Protein AF-A0A1N6UVC6-F1 (afdb_monomer_lite)

Radius of gyration: 10.94 Å; chains: 1; bounding box: 25×15×29 Å

Organism: NCBI:txid354630

Secondary structure (DSSP, 8-state):
--EEEEEEE-STTHHHHHHHHHHHTT--GGGEEEEEE-TTS-EEEEEEE--

Structure (mmCIF, N/CA/C/O backbone):
data_AF-A0A1N6UVC6-F1
#
_entry.id   AF-A0A1N6UVC6-F1
#
loop_
_atom_site.group_PDB
_atom_site.id
_atom_site.type_symbol
_atom_site.label_atom_id
_atom_site.label_alt_id
_atom_site.label_comp_id
_atom_site.label_asym_id
_atom_site.label_entity_id
_atom_site.label_seq_id
_atom_site.pdbx_PDB_ins_code
_atom_site.Cartn_x
_atom_site.Cartn_y
_atom_site.Cartn_z
_atom_site.occupancy
_atom_site.B_iso_or_equiv
_atom_site.auth_seq_id
_atom_site.auth_comp_id
_atom_site.auth_asym_id
_atom_site.auth_atom_id
_atom_site.pdbx_PDB_model_num
ATOM 1 N N . MET A 1 1 ? -15.960 2.647 13.083 1.00 80.38 1 MET A N 1
ATOM 2 C CA . MET A 1 1 ? -16.430 1.715 12.028 1.00 80.38 1 MET A CA 1
ATOM 3 C C . MET A 1 1 ? -15.386 1.755 10.928 1.00 80.38 1 MET A C 1
ATOM 5 O O . MET A 1 1 ? -15.041 2.861 10.548 1.00 80.38 1 MET A O 1
ATOM 9 N N . LYS A 1 2 ? -14.825 0.622 10.478 1.00 87.56 2 LYS A N 1
ATOM 10 C CA . LYS A 1 2 ? -13.775 0.659 9.442 1.00 87.56 2 LYS A CA 1
ATOM 11 C C . LYS A 1 2 ? -14.369 1.090 8.091 1.00 87.56 2 LYS A C 1
ATOM 13 O O . LYS A 1 2 ? -15.449 0.619 7.732 1.00 87.56 2 LYS A O 1
ATOM 18 N N . LYS A 1 3 ? -13.672 1.952 7.347 1.00 90.88 3 LYS A N 1
ATOM 19 C CA . LYS A 1 3 ? -14.038 2.388 5.986 1.00 90.88 3 LYS A CA 1
ATOM 20 C C . LYS A 1 3 ? -13.022 1.864 4.976 1.00 90.88 3 LYS A C 1
ATOM 22 O O . LYS A 1 3 ? -11.825 1.929 5.231 1.00 90.88 3 LYS A O 1
ATOM 27 N N . LEU A 1 4 ? -13.496 1.339 3.847 1.00 94.06 4 LEU A N 1
ATOM 28 C CA . LEU A 1 4 ? -12.640 0.896 2.743 1.00 94.06 4 LEU A CA 1
ATOM 29 C C . LEU A 1 4 ? -12.184 2.109 1.919 1.00 94.06 4 LEU A C 1
ATOM 31 O O . LEU A 1 4 ? -13.019 2.910 1.498 1.00 94.06 4 LEU A O 1
ATOM 35 N N . LYS A 1 5 ? -10.881 2.210 1.655 1.00 94.81 5 LYS A N 1
ATOM 36 C CA . LYS A 1 5 ? -10.260 3.207 0.775 1.00 94.81 5 LYS A CA 1
ATOM 37 C C . LYS A 1 5 ? -9.469 2.531 -0.353 1.00 94.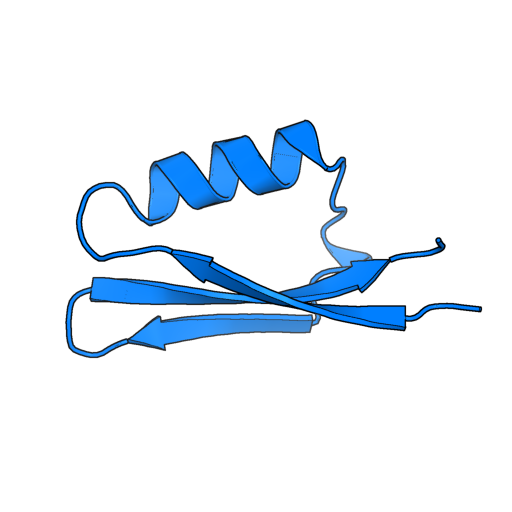81 5 LYS A C 1
ATOM 39 O O . LYS A 1 5 ? -9.075 1.367 -0.250 1.00 94.81 5 LYS A O 1
ATOM 44 N N . CYS A 1 6 ? -9.262 3.275 -1.438 1.00 94.75 6 CYS A N 1
ATOM 45 C CA . CYS A 1 6 ? -8.478 2.864 -2.600 1.00 94.75 6 CYS A CA 1
ATOM 46 C C . CYS A 1 6 ? -7.592 4.026 -3.055 1.00 94.75 6 CYS A C 1
ATOM 48 O O . CYS A 1 6 ? -8.118 5.111 -3.285 1.00 94.75 6 CYS A O 1
ATOM 50 N N . GLU A 1 7 ? -6.294 3.780 -3.234 1.00 95.00 7 GLU A N 1
ATOM 51 C CA . GLU A 1 7 ? -5.316 4.784 -3.677 1.00 95.00 7 GLU A CA 1
ATOM 52 C C . GLU A 1 7 ? -4.527 4.295 -4.901 1.00 95.00 7 GLU A C 1
ATOM 54 O O . GLU A 1 7 ? -4.210 3.104 -5.005 1.00 95.00 7 GLU A O 1
ATOM 59 N N . ALA A 1 8 ? -4.214 5.201 -5.833 1.00 93.19 8 ALA A N 1
ATOM 60 C CA . ALA A 1 8 ? -3.564 4.877 -7.102 1.00 93.19 8 ALA A CA 1
ATOM 61 C C . ALA A 1 8 ? -2.207 5.578 -7.254 1.00 93.19 8 ALA A C 1
ATOM 63 O O . ALA A 1 8 ? -2.101 6.800 -7.201 1.00 93.19 8 ALA A O 1
ATOM 64 N N . PHE A 1 9 ? -1.167 4.803 -7.552 1.00 92.88 9 PHE A N 1
ATOM 65 C CA . PHE A 1 9 ? 0.196 5.283 -7.757 1.00 92.88 9 PHE A CA 1
ATOM 66 C C . PHE A 1 9 ? 0.601 5.127 -9.226 1.00 92.88 9 PHE A C 1
ATOM 68 O O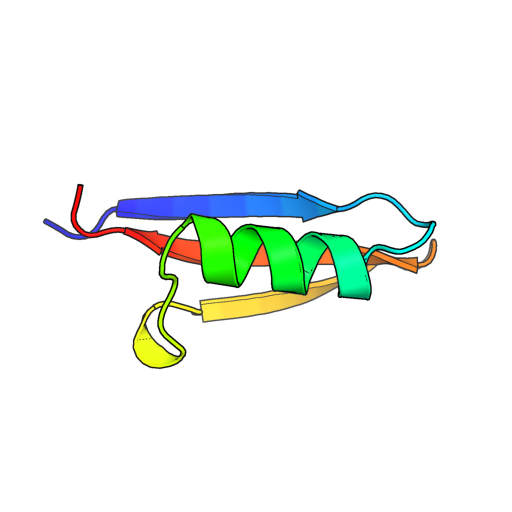 . PHE A 1 9 ? 0.558 4.034 -9.797 1.00 92.88 9 PHE A O 1
ATOM 75 N N . GLY A 1 10 ? 1.008 6.237 -9.846 1.00 88.50 10 GLY A N 1
ATOM 76 C CA . GLY A 1 10 ? 1.495 6.268 -11.227 1.00 88.50 10 GLY A CA 1
ATOM 77 C C . GLY A 1 10 ? 2.839 5.551 -11.429 1.00 88.50 10 GLY A C 1
ATOM 78 O O . GLY A 1 10 ? 3.596 5.344 -10.488 1.00 88.50 10 GLY A O 1
ATOM 79 N N . VAL A 1 11 ? 3.133 5.229 -12.692 1.00 84.88 11 VAL A N 1
ATOM 80 C CA . VAL A 1 11 ? 4.169 4.293 -13.179 1.00 84.88 11 VAL A CA 1
ATOM 81 C C . VAL A 1 11 ? 5.581 4.496 -12.615 1.00 84.88 11 VAL A C 1
ATOM 83 O O . VAL A 1 11 ? 6.261 3.532 -12.270 1.00 84.88 11 VAL A O 1
ATOM 86 N N . TRP A 1 12 ? 6.066 5.735 -12.526 1.00 78.88 12 TRP A N 1
ATOM 87 C CA . TRP A 1 12 ? 7.463 5.980 -12.166 1.00 78.88 12 TRP A CA 1
ATOM 88 C C . T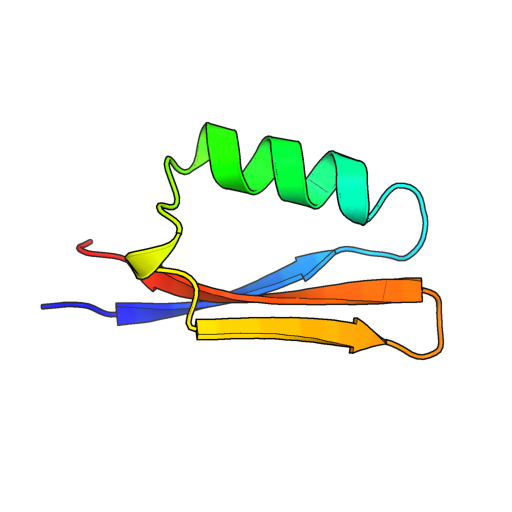RP A 1 12 ? 7.627 6.163 -10.657 1.00 78.88 12 TRP A C 1
ATOM 90 O O . TRP A 1 12 ? 7.057 7.079 -10.057 1.00 78.88 12 TRP A O 1
ATOM 100 N N . GLY A 1 13 ? 8.396 5.261 -10.040 1.00 80.62 13 GLY A N 1
ATOM 101 C CA . GLY A 1 13 ? 8.602 5.243 -8.593 1.00 80.62 13 GLY A CA 1
ATOM 102 C C . GLY A 1 13 ? 7.363 4.833 -7.791 1.00 80.62 13 GLY A C 1
ATOM 103 O O . GLY A 1 13 ? 7.290 5.171 -6.612 1.00 80.62 13 GLY A O 1
ATOM 104 N N . ALA A 1 14 ? 6.407 4.118 -8.403 1.00 83.50 14 ALA A N 1
ATOM 105 C CA . ALA A 1 14 ? 5.158 3.690 -7.763 1.00 83.50 14 ALA A CA 1
ATOM 106 C C . ALA A 1 14 ? 5.396 2.995 -6.412 1.00 83.50 14 ALA A C 1
ATOM 108 O O . ALA A 1 14 ? 4.713 3.281 -5.436 1.00 83.50 14 ALA A O 1
ATOM 109 N N . SER A 1 15 ? 6.411 2.129 -6.338 1.00 85.31 15 SER A N 1
ATOM 110 C CA . SER A 1 15 ? 6.793 1.418 -5.115 1.00 85.31 15 SER A CA 1
ATOM 111 C C . SER A 1 15 ? 7.338 2.343 -4.025 1.00 85.31 15 SER A C 1
ATOM 113 O O . SER A 1 15 ? 6.959 2.195 -2.869 1.00 85.31 15 SER A O 1
ATOM 115 N N . LYS A 1 16 ? 8.187 3.320 -4.373 1.00 90.00 16 LYS A N 1
ATOM 116 C CA . LYS A 1 16 ? 8.715 4.299 -3.410 1.00 90.00 16 LYS A CA 1
ATOM 117 C C . LYS A 1 16 ? 7.595 5.188 -2.862 1.00 90.00 16 LYS A C 1
ATOM 119 O O . LYS A 1 16 ? 7.476 5.316 -1.650 1.00 90.00 16 LYS A O 1
ATOM 124 N N . LYS A 1 17 ? 6.736 5.707 -3.746 1.00 90.50 17 LYS A N 1
ATOM 125 C CA . LYS A 1 17 ? 5.568 6.520 -3.368 1.00 90.50 17 LYS A CA 1
ATOM 126 C C . LYS A 1 17 ? 4.575 5.744 -2.509 1.00 90.50 17 LYS A C 1
ATOM 128 O O . LYS A 1 17 ? 4.038 6.298 -1.562 1.00 90.50 17 LYS A O 1
ATOM 133 N N . LEU A 1 18 ? 4.354 4.463 -2.813 1.00 92.25 18 LEU A N 1
ATOM 134 C CA . LEU A 1 18 ? 3.529 3.592 -1.980 1.00 92.25 18 LEU A CA 1
ATOM 135 C C . LEU A 1 18 ? 4.111 3.468 -0.570 1.00 92.25 18 LEU A C 1
ATOM 137 O O . LEU A 1 18 ? 3.366 3.579 0.395 1.00 92.25 18 LEU A O 1
ATOM 141 N N . VAL A 1 19 ? 5.417 3.218 -0.445 1.00 91.69 19 VAL A N 1
ATOM 142 C CA . VAL A 1 19 ? 6.071 3.077 0.866 1.00 91.69 19 VAL A CA 1
ATOM 143 C C . VAL A 1 19 ? 5.978 4.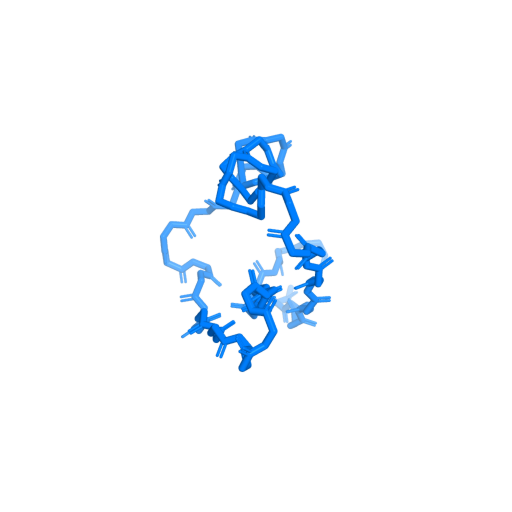377 1.662 1.00 91.69 19 VAL A C 1
ATOM 145 O O . VAL A 1 19 ? 5.618 4.337 2.835 1.00 91.69 19 VAL A O 1
ATOM 148 N N . GLU A 1 20 ? 6.254 5.520 1.029 1.00 94.88 20 GLU A N 1
ATOM 149 C CA . GLU A 1 20 ? 6.091 6.846 1.642 1.00 94.88 20 GLU A CA 1
ATOM 150 C C . GLU A 1 20 ? 4.648 7.046 2.118 1.00 94.88 20 GLU A C 1
ATOM 152 O O . GLU A 1 20 ? 4.429 7.287 3.301 1.00 94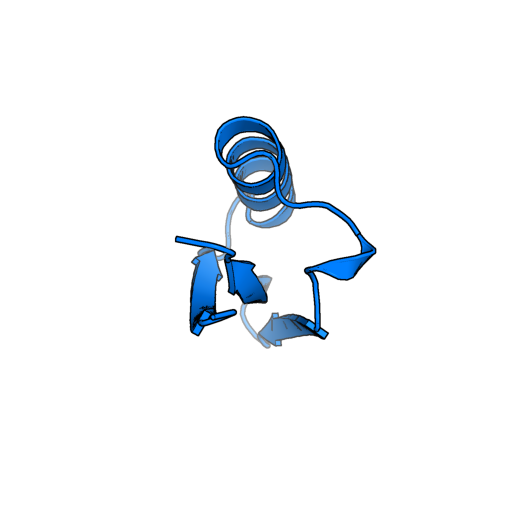.88 20 GLU A O 1
ATOM 157 N N . PHE A 1 21 ? 3.663 6.801 1.252 1.00 94.50 21 PHE A N 1
ATOM 158 C CA . PHE A 1 21 ? 2.244 6.931 1.581 1.00 94.50 21 PHE A CA 1
ATOM 159 C C . PHE A 1 21 ? 1.798 6.011 2.726 1.00 94.50 21 PHE A C 1
ATOM 161 O O . PHE A 1 21 ? 1.092 6.453 3.631 1.00 94.50 21 PHE A O 1
ATOM 168 N N . VAL A 1 22 ? 2.200 4.735 2.708 1.00 94.25 22 VAL A N 1
ATOM 169 C CA . VAL A 1 22 ? 1.879 3.758 3.763 1.00 94.25 22 VAL A CA 1
ATOM 170 C C . VAL A 1 22 ? 2.435 4.215 5.108 1.00 94.25 22 VAL A C 1
ATOM 172 O O . VAL A 1 22 ? 1.724 4.145 6.110 1.00 94.25 22 VAL A O 1
ATOM 175 N N . ASN A 1 23 ? 3.668 4.726 5.124 1.00 94.00 23 ASN A N 1
ATOM 176 C CA . ASN A 1 23 ? 4.304 5.228 6.338 1.00 94.00 23 ASN A CA 1
ATOM 177 C C . ASN A 1 23 ? 3.648 6.525 6.833 1.00 94.00 23 ASN A C 1
ATOM 179 O O . ASN A 1 23 ? 3.342 6.635 8.017 1.00 94.00 23 ASN A O 1
ATOM 183 N N . GLU A 1 24 ? 3.391 7.485 5.940 1.00 94.81 24 GLU A N 1
ATOM 184 C CA . GLU A 1 24 ? 2.750 8.768 6.268 1.00 94.81 24 GLU A CA 1
ATOM 185 C C . GLU A 1 24 ? 1.337 8.588 6.833 1.00 94.81 24 GLU A C 1
ATOM 187 O O . GLU A 1 24 ? 0.930 9.322 7.731 1.00 94.81 24 GLU A O 1
ATOM 192 N N . ASN A 1 25 ? 0.601 7.587 6.343 1.00 91.69 25 ASN A N 1
ATOM 193 C CA . ASN A 1 25 ? -0.767 7.294 6.773 1.00 91.69 25 ASN A CA 1
ATOM 194 C C . ASN A 1 25 ? -0.843 6.210 7.860 1.00 91.69 25 ASN A C 1
ATOM 196 O O . ASN A 1 25 ? -1.944 5.800 8.228 1.00 91.69 25 ASN A O 1
ATOM 200 N N . ASN A 1 26 ? 0.304 5.736 8.364 1.00 92.88 26 ASN A N 1
ATOM 201 C CA . ASN A 1 26 ? 0.407 4.683 9.376 1.00 92.88 26 ASN A CA 1
ATOM 202 C C . ASN A 1 26 ? -0.452 3.441 9.045 1.00 92.88 26 ASN A C 1
ATOM 204 O O . ASN A 1 26 ? -1.133 2.884 9.908 1.00 92.88 26 ASN A O 1
ATOM 208 N N . ILE A 1 27 ? -0.462 3.042 7.767 1.00 93.56 27 ILE A N 1
ATOM 209 C CA . ILE A 1 27 ? -1.259 1.912 7.279 1.00 93.56 27 ILE A CA 1
ATOM 210 C C . ILE A 1 27 ? -0.571 0.623 7.717 1.00 93.56 27 ILE A C 1
ATOM 212 O O . ILE A 1 27 ? 0.531 0.300 7.266 1.00 93.56 27 ILE A O 1
ATOM 216 N N . LEU A 1 28 ? -1.233 -0.141 8.580 1.00 94.00 28 LEU A N 1
ATOM 217 C CA . LEU A 1 28 ? -0.704 -1.410 9.057 1.00 94.00 28 LEU A CA 1
ATOM 218 C C . LEU A 1 28 ? -0.963 -2.519 8.037 1.00 94.00 28 LEU A C 1
ATOM 220 O O . LEU A 1 28 ? -1.895 -2.473 7.235 1.00 94.00 28 LEU A O 1
ATOM 224 N N . LYS A 1 29 ? -0.154 -3.581 8.095 1.00 92.50 29 LYS A N 1
ATOM 225 C CA . LYS A 1 29 ? -0.303 -4.743 7.205 1.00 92.50 29 LYS A CA 1
ATOM 226 C C . LYS A 1 29 ? -1.708 -5.355 7.271 1.00 92.50 29 LYS A C 1
ATOM 228 O O . LYS A 1 29 ? -2.223 -5.795 6.252 1.00 92.50 29 LYS A O 1
ATOM 233 N N . GLU A 1 30 ? -2.312 -5.383 8.456 1.00 94.25 30 GLU A N 1
ATOM 234 C CA . GLU A 1 30 ? -3.673 -5.885 8.694 1.00 94.25 30 GLU A CA 1
ATOM 235 C C . GLU A 1 30 ? -4.782 -5.011 8.097 1.00 94.25 30 GLU A C 1
ATOM 237 O O . GLU A 1 30 ? -5.900 -5.489 7.903 1.00 94.25 30 GLU A O 1
ATOM 242 N N . ASP A 1 31 ? -4.482 -3.752 7.779 1.00 94.88 31 ASP A N 1
ATOM 243 C CA . ASP A 1 31 ? -5.416 -2.860 7.104 1.00 94.88 31 ASP A CA 1
ATOM 244 C C . ASP A 1 31 ? -5.355 -3.013 5.581 1.00 94.88 31 ASP A C 1
ATOM 246 O O . ASP A 1 31 ? -6.319 -2.661 4.901 1.00 94.88 31 ASP A O 1
ATOM 250 N N . VAL A 1 32 ? -4.269 -3.568 5.031 1.00 95.12 32 VAL A N 1
ATOM 251 C CA . VAL A 1 32 ? -4.105 -3.783 3.588 1.00 95.12 32 VAL A CA 1
ATOM 252 C C . VAL A 1 32 ? -4.900 -5.005 3.136 1.00 95.12 32 VAL A C 1
ATOM 254 O O . VAL A 1 32 ? -4.590 -6.144 3.477 1.00 95.12 32 VAL A O 1
ATOM 257 N N . LEU A 1 33 ? -5.898 -4.769 2.286 1.00 96.44 33 LEU A N 1
ATOM 258 C CA . LEU A 1 33 ? -6.707 -5.824 1.686 1.00 96.44 33 LEU A CA 1
ATOM 259 C C . LEU A 1 33 ? -6.041 -6.397 0.433 1.00 96.44 33 LEU A C 1
ATOM 261 O O . LEU A 1 33 ? -6.005 -7.613 0.238 1.00 96.44 33 LEU A O 1
ATOM 265 N N . LYS A 1 34 ? -5.567 -5.520 -0.461 1.00 95.62 34 LYS A N 1
ATOM 266 C CA . LYS A 1 34 ? -5.009 -5.932 -1.754 1.00 95.62 34 LYS A CA 1
ATOM 267 C C . LYS A 1 34 ? -4.115 -4.862 -2.365 1.00 95.62 34 LYS A C 1
ATOM 269 O O . LYS A 1 34 ? -4.405 -3.674 -2.276 1.00 95.62 34 LYS A O 1
ATOM 274 N N . ILE A 1 35 ? -3.081 -5.316 -3.066 1.00 93.44 35 ILE A N 1
ATOM 275 C CA . ILE A 1 35 ? -2.238 -4.498 -3.938 1.00 93.44 35 ILE A CA 1
ATOM 276 C C . ILE A 1 35 ? -2.336 -5.066 -5.357 1.00 93.44 35 ILE A C 1
ATOM 278 O O . ILE A 1 35 ? -2.209 -6.278 -5.545 1.00 93.44 35 ILE A O 1
ATOM 282 N N . ILE A 1 36 ? -2.592 -4.214 -6.350 1.00 93.88 36 ILE A N 1
ATOM 283 C CA . ILE A 1 36 ? -2.688 -4.602 -7.765 1.00 93.88 36 ILE A CA 1
ATOM 284 C C . ILE A 1 36 ? -1.638 -3.834 -8.563 1.00 93.88 36 ILE A C 1
ATOM 286 O O . ILE A 1 36 ? -1.603 -2.609 -8.511 1.00 93.88 36 ILE A O 1
ATOM 290 N N . TYR A 1 37 ? -0.830 -4.552 -9.340 1.00 91.19 37 TYR A N 1
ATOM 291 C CA . TYR A 1 37 ? 0.078 -3.964 -10.323 1.00 91.19 37 TYR A CA 1
ATOM 292 C C . TYR A 1 37 ? -0.646 -3.827 -11.661 1.00 91.19 37 TYR A C 1
ATOM 294 O O . TYR A 1 37 ? -1.239 -4.788 -12.154 1.00 91.19 37 TYR A O 1
ATOM 302 N N . THR A 1 38 ? -0.627 -2.633 -12.244 1.00 87.81 38 THR A N 1
ATOM 303 C CA . THR A 1 38 ? -1.233 -2.384 -13.555 1.00 87.81 38 THR A CA 1
ATOM 304 C C . THR A 1 38 ? -0.239 -2.711 -14.668 1.00 87.81 38 THR A C 1
ATOM 306 O O . THR A 1 38 ? 0.974 -2.658 -14.465 1.00 87.81 38 THR A O 1
ATOM 309 N N . ALA A 1 39 ? -0.740 -3.023 -15.868 1.00 86.12 39 ALA A N 1
ATOM 310 C CA . ALA A 1 39 ? 0.094 -3.390 -17.020 1.00 86.12 39 ALA A CA 1
ATOM 311 C C . ALA A 1 39 ? 1.127 -2.312 -17.401 1.00 86.12 39 ALA A C 1
ATOM 313 O O . ALA A 1 39 ? 2.182 -2.626 -17.941 1.00 86.12 39 ALA A O 1
ATOM 314 N N . ASN A 1 40 ? 0.849 -1.051 -17.064 1.00 87.31 40 ASN A N 1
ATOM 315 C CA . ASN A 1 40 ? 1.741 0.073 -17.332 1.00 87.31 40 ASN A CA 1
ATOM 316 C C . ASN A 1 40 ? 2.753 0.316 -16.201 1.00 87.31 40 ASN A C 1
ATOM 318 O O . ASN A 1 40 ? 3.458 1.312 -16.251 1.00 87.31 40 ASN A O 1
ATOM 322 N N . GLY A 1 41 ? 2.819 -0.535 -15.170 1.00 85.50 41 GLY A N 1
ATOM 323 C CA . GLY A 1 41 ? 3.724 -0.373 -14.023 1.00 85.50 41 GLY A CA 1
ATOM 324 C C . GLY A 1 41 ? 3.195 0.532 -12.904 1.00 85.50 41 GLY A C 1
ATOM 325 O O . GLY A 1 41 ? 3.942 0.881 -11.994 1.00 85.50 41 GLY A O 1
ATOM 326 N N . GLY A 1 42 ? 1.919 0.924 -12.954 1.00 92.12 42 GLY A N 1
ATOM 327 C CA . GLY A 1 42 ? 1.246 1.591 -11.837 1.00 92.12 42 GLY A CA 1
ATOM 328 C C . GLY A 1 42 ? 0.823 0.604 -10.746 1.00 92.12 42 GLY A C 1
ATOM 329 O O . GLY A 1 42 ? 0.884 -0.614 -10.927 1.00 92.12 42 GLY A O 1
ATOM 330 N N . LEU A 1 43 ? 0.360 1.133 -9.616 1.00 94.62 43 LEU A N 1
ATOM 331 C CA . LEU A 1 43 ? -0.059 0.344 -8.460 1.00 94.62 43 LEU A CA 1
ATOM 332 C C . LEU A 1 43 ? -1.378 0.866 -7.886 1.00 94.62 43 LEU A C 1
ATOM 334 O O . LEU A 1 43 ? -1.579 2.071 -7.801 1.00 94.62 43 LEU A O 1
ATOM 338 N N . LEU A 1 44 ? -2.265 -0.037 -7.477 1.00 94.56 44 LEU A N 1
ATOM 339 C CA . LEU A 1 44 ? -3.489 0.275 -6.735 1.00 94.56 44 LEU A CA 1
ATOM 340 C C . LEU A 1 44 ? -3.430 -0.389 -5.358 1.00 94.56 44 LEU A C 1
ATOM 342 O O . LEU A 1 44 ? -3.181 -1.594 -5.277 1.00 94.56 44 LEU A O 1
ATOM 346 N N . LEU A 1 45 ? -3.672 0.382 -4.298 1.00 95.94 45 LEU A N 1
ATOM 347 C CA . LEU A 1 45 ? -3.727 -0.082 -2.911 1.00 95.94 45 LEU A CA 1
ATOM 348 C C . LEU A 1 45 ? -5.170 -0.023 -2.403 1.00 95.94 45 LEU A C 1
ATOM 350 O O . LEU A 1 45 ? -5.763 1.050 -2.364 1.00 95.94 45 LEU A O 1
ATOM 354 N N . PHE A 1 46 ? -5.698 -1.154 -1.945 1.00 97.00 46 PHE A N 1
ATOM 355 C CA . PHE A 1 46 ? -6.976 -1.251 -1.237 1.00 97.00 46 PHE A CA 1
ATOM 356 C C . PHE A 1 46 ? -6.713 -1.511 0.244 1.00 97.00 46 PHE A C 1
ATOM 358 O O . PHE A 1 46 ? -6.030 -2.485 0.579 1.00 97.00 46 PHE A O 1
ATOM 365 N N . TYR A 1 47 ? -7.259 -0.674 1.124 1.00 96.44 47 TYR A N 1
ATOM 366 C CA . TYR A 1 47 ? -6.993 -0.740 2.562 1.00 96.44 47 TYR A CA 1
ATOM 367 C C . TYR A 1 47 ? -8.155 -0.197 3.402 1.00 96.44 47 TYR A C 1
ATOM 369 O O . TYR A 1 47 ? -9.019 0.516 2.892 1.00 96.44 47 TYR A O 1
ATOM 377 N N . TYR A 1 48 ? -8.193 -0.538 4.689 1.00 94.88 48 TYR A N 1
ATOM 378 C CA . TYR A 1 48 ? -9.166 -0.006 5.643 1.00 94.88 48 TYR A CA 1
ATOM 379 C C . TYR A 1 48 ? -8.589 1.141 6.478 1.00 94.88 48 TYR A C 1
ATOM 381 O O . TYR A 1 48 ? -7.424 1.118 6.856 1.00 94.88 48 TYR A O 1
ATOM 389 N N . THR A 1 49 ? -9.428 2.111 6.837 1.00 89.12 49 THR A N 1
ATOM 390 C CA . THR A 1 49 ? -9.119 3.122 7.861 1.00 89.12 49 THR A CA 1
ATOM 391 C C . THR A 1 49 ? -10.131 3.051 8.996 1.00 89.12 49 THR A C 1
ATOM 393 O O . THR A 1 49 ? -11.285 2.672 8.785 1.00 89.12 49 THR A O 1
ATOM 396 N N . THR A 1 50 ? -9.711 3.404 10.209 1.00 79.38 50 THR A N 1
ATOM 397 C CA . THR A 1 50 ? -10.588 3.489 11.391 1.00 79.38 50 THR A CA 1
ATOM 398 C C . THR A 1 50 ? -11.239 4.861 11.581 1.00 79.38 50 THR A C 1
ATOM 400 O O . THR A 1 50 ? -12.116 4.971 12.438 1.00 79.38 50 THR A O 1
ATOM 403 N N . GLU A 1 51 ? -10.851 5.856 10.770 1.00 66.19 51 GLU A N 1
ATOM 404 C CA . GLU A 1 51 ? -11.519 7.166 10.639 1.00 66.19 51 GLU A CA 1
ATOM 405 C C . GLU A 1 51 ? -13.041 7.081 10.442 1.00 66.19 51 GLU A C 1
ATOM 407 O O . GLU A 1 51 ? -13.530 6.220 9.672 1.00 66.19 51 GLU A O 1
#

p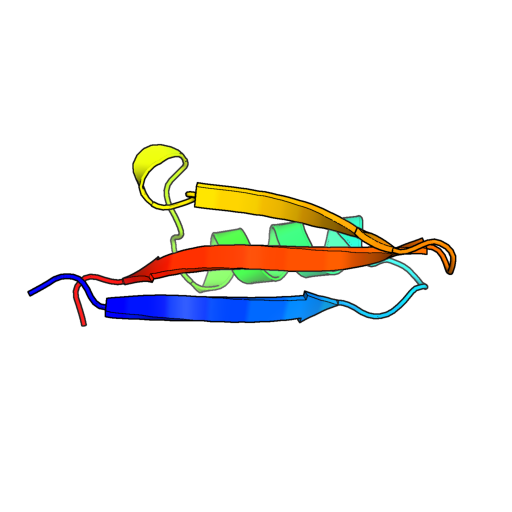LDDT: mean 90.76, std 5.82, range [66.19, 97.0]

Foldseek 3Di:
DKDKDKDKADAPCQVVVVVVVCVVLVFDPVQWDDWDQDPSRMIMTIGIDPD

Sequence (51 aa):
MKKLKCEAFGVWGASKKLVEFVNENNILKEDVLKIIYTANGGLLLFYYTTE